Protein AF-A0A929M4R5-F1 (afdb_monomer_lite)

Structure (mmCIF, N/CA/C/O backbone):
data_AF-A0A929M4R5-F1
#
_entry.id   AF-A0A929M4R5-F1
#
loop_
_atom_site.group_PDB
_atom_site.id
_atom_site.type_symbol
_atom_site.label_atom_id
_atom_site.label_alt_id
_atom_site.label_comp_id
_atom_site.label_asym_id
_atom_site.label_entity_id
_atom_site.label_seq_id
_atom_site.pdbx_PDB_ins_code
_atom_site.Cartn_x
_atom_site.Cartn_y
_atom_site.Cartn_z
_atom_site.occupancy
_atom_site.B_iso_or_equiv
_atom_site.auth_seq_id
_atom_site.auth_comp_id
_atom_site.auth_asym_id
_atom_site.auth_atom_id
_atom_site.pdbx_PDB_model_num
ATOM 1 N N . ILE A 1 1 ? 4.638 -2.818 9.963 1.00 53.47 1 ILE A N 1
ATOM 2 C CA . ILE A 1 1 ? 5.049 -2.565 11.369 1.00 53.47 1 ILE A CA 1
ATOM 3 C C . ILE A 1 1 ? 6.351 -3.317 11.605 1.00 53.47 1 ILE A C 1
ATOM 5 O O . ILE A 1 1 ? 6.368 -4.512 11.357 1.00 53.47 1 ILE A O 1
ATOM 9 N N . ARG A 1 2 ? 7.436 -2.657 12.035 1.00 69.69 2 ARG A N 1
ATOM 10 C CA . ARG A 1 2 ? 8.756 -3.294 12.266 1.00 69.69 2 ARG A CA 1
ATOM 11 C C . ARG A 1 2 ? 8.808 -4.194 13.526 1.00 69.69 2 ARG A C 1
ATOM 13 O O . ARG A 1 2 ? 9.883 -4.473 14.030 1.00 69.69 2 ARG A O 1
ATOM 20 N N . GLY A 1 3 ? 7.656 -4.614 14.053 1.00 74.06 3 GLY A N 1
ATOM 21 C CA . GLY A 1 3 ? 7.525 -5.453 15.253 1.00 74.06 3 GLY A CA 1
ATOM 22 C C . GLY A 1 3 ? 7.584 -4.729 16.605 1.00 74.06 3 GLY A C 1
ATOM 23 O O . GLY A 1 3 ? 7.325 -5.362 17.623 1.00 74.06 3 GLY A O 1
ATOM 24 N N . ASP A 1 4 ? 7.872 -3.425 16.646 1.00 89.81 4 ASP A N 1
ATOM 25 C CA . ASP A 1 4 ? 7.894 -2.647 17.894 1.00 89.81 4 ASP A CA 1
ATOM 26 C C . ASP A 1 4 ? 6.474 -2.257 18.343 1.00 89.81 4 ASP A C 1
ATOM 28 O O . ASP A 1 4 ? 5.951 -1.192 18.005 1.00 89.81 4 ASP A O 1
ATOM 32 N N . PHE A 1 5 ? 5.816 -3.166 19.062 1.00 91.56 5 PHE A N 1
ATOM 33 C CA . PHE A 1 5 ? 4.438 -2.982 19.518 1.00 91.56 5 PHE A CA 1
ATOM 34 C C . PHE A 1 5 ? 4.291 -1.959 20.652 1.00 91.56 5 PHE A C 1
ATOM 36 O O . PHE A 1 5 ? 3.224 -1.362 20.781 1.00 91.56 5 PHE A O 1
ATOM 43 N N . GLU A 1 6 ? 5.338 -1.694 21.437 1.00 92.44 6 GLU A N 1
ATOM 44 C CA . GLU A 1 6 ? 5.285 -0.660 22.480 1.00 92.44 6 GLU A CA 1
ATOM 45 C C . GLU A 1 6 ? 5.201 0.738 21.866 1.00 92.44 6 GLU A C 1
ATOM 47 O O . GLU A 1 6 ? 4.337 1.541 22.235 1.00 92.44 6 GLU A O 1
ATOM 52 N N . GLU A 1 7 ? 6.024 1.009 20.851 1.00 92.94 7 GLU A N 1
ATOM 53 C CA . GLU A 1 7 ? 5.966 2.278 20.129 1.00 92.94 7 GLU A CA 1
ATOM 54 C C . GLU A 1 7 ? 4.649 2.431 19.344 1.00 92.94 7 GLU A C 1
ATOM 56 O O . GLU A 1 7 ? 4.084 3.528 19.287 1.00 92.94 7 GLU A O 1
ATOM 61 N N . VAL A 1 8 ? 4.100 1.338 18.792 1.00 91.12 8 VAL A N 1
ATOM 62 C CA . VAL A 1 8 ? 2.765 1.349 18.160 1.00 91.12 8 VAL A CA 1
ATOM 63 C C . VAL A 1 8 ? 1.691 1.759 19.168 1.00 91.12 8 VAL A C 1
ATOM 65 O O . VAL A 1 8 ? 0.933 2.691 18.888 1.00 91.12 8 VAL A O 1
ATOM 68 N N . LYS A 1 9 ? 1.649 1.138 20.355 1.00 93.25 9 LYS A N 1
ATOM 69 C CA . LYS A 1 9 ? 0.664 1.471 21.400 1.00 93.25 9 LYS A CA 1
ATOM 70 C C . LYS A 1 9 ? 0.766 2.923 21.833 1.00 93.25 9 LYS A C 1
ATOM 72 O O . LYS A 1 9 ? -0.245 3.620 21.897 1.00 93.25 9 LYS A O 1
ATOM 77 N N . LYS A 1 10 ? 1.985 3.409 22.077 1.00 95.06 10 LYS A N 1
ATOM 78 C CA . LYS A 1 10 ? 2.232 4.804 22.461 1.00 95.06 10 LYS A CA 1
ATOM 79 C C . LYS A 1 10 ? 1.640 5.785 21.446 1.00 95.06 10 LYS A C 1
ATOM 81 O O . LYS A 1 10 ? 0.958 6.730 21.841 1.00 95.06 10 LYS A O 1
ATOM 86 N N . ARG A 1 11 ? 1.860 5.553 20.147 1.00 93.94 11 ARG A N 1
ATOM 87 C CA . ARG A 1 11 ? 1.326 6.407 19.071 1.00 93.94 11 ARG A CA 1
ATOM 88 C C . ARG A 1 11 ? -0.190 6.312 18.952 1.00 93.94 11 ARG A C 1
ATOM 90 O O . ARG A 1 11 ? -0.838 7.348 18.818 1.00 93.94 11 ARG A O 1
ATOM 97 N N . CYS A 1 12 ? -0.749 5.104 19.039 1.00 95.06 12 CYS A N 1
ATOM 98 C CA . CYS A 1 12 ? -2.197 4.901 18.990 1.00 95.06 12 CYS A CA 1
ATOM 99 C C . CYS A 1 12 ? -2.894 5.627 20.142 1.00 95.06 12 CYS A C 1
ATOM 101 O O . CYS A 1 12 ? -3.802 6.417 19.903 1.00 95.06 12 CYS A O 1
ATOM 103 N N . ASN A 1 13 ? -2.400 5.467 21.370 1.00 96.00 13 ASN A N 1
ATOM 104 C CA . ASN A 1 13 ? -2.948 6.144 22.545 1.00 96.00 13 ASN A CA 1
ATOM 105 C C . ASN A 1 13 ? -2.840 7.672 22.444 1.00 96.00 13 ASN A C 1
ATOM 107 O O . ASN A 1 13 ? -3.774 8.384 22.812 1.00 96.00 13 ASN A O 1
ATOM 111 N N . ALA A 1 14 ? -1.718 8.190 21.932 1.00 96.56 14 ALA A N 1
ATOM 112 C CA . ALA A 1 14 ? -1.543 9.625 21.728 1.00 96.56 14 ALA A CA 1
ATOM 113 C C . ALA A 1 14 ? -2.557 10.193 20.721 1.00 96.56 14 ALA A C 1
ATOM 115 O O . ALA A 1 14 ? -3.150 11.237 20.991 1.00 96.56 14 ALA A O 1
ATOM 116 N N . TYR A 1 15 ? -2.786 9.495 19.603 1.00 95.62 15 TYR A N 1
ATOM 117 C CA . TYR A 1 15 ? -3.773 9.899 18.603 1.00 95.62 15 TYR A CA 1
ATOM 118 C C . TYR A 1 15 ? -5.203 9.818 19.150 1.00 95.62 15 TYR A C 1
ATOM 120 O O . TYR A 1 15 ? -5.937 10.798 19.086 1.00 95.62 15 TYR A O 1
ATOM 128 N N . LEU A 1 16 ? -5.589 8.685 19.747 1.00 95.44 16 LEU A N 1
ATOM 129 C CA . LEU A 1 16 ? -6.951 8.460 20.254 1.00 95.44 16 LEU A CA 1
ATOM 130 C C . LEU A 1 16 ? -7.337 9.430 21.384 1.00 95.44 16 LEU A C 1
ATOM 132 O O . LEU A 1 16 ? -8.515 9.719 21.575 1.00 95.44 16 LEU A O 1
ATOM 136 N N . LYS A 1 17 ? -6.362 9.990 22.113 1.00 96.44 17 LYS A N 1
ATOM 137 C CA . LYS A 1 17 ? -6.609 11.035 23.118 1.00 96.44 17 LYS A CA 1
ATOM 138 C C . LYS A 1 17 ? -7.027 12.375 22.499 1.00 96.44 17 LYS A C 1
ATOM 140 O O . LYS A 1 17 ? -7.755 13.134 23.137 1.00 96.44 17 LYS A O 1
ATOM 145 N N . ASN A 1 18 ? -6.531 12.700 21.308 1.00 94.38 18 ASN A N 1
ATOM 146 C CA . ASN A 1 18 ? -6.838 13.951 20.620 1.00 94.38 18 ASN A CA 1
ATOM 147 C C . ASN A 1 18 ? -6.845 13.737 19.096 1.00 94.38 18 ASN A C 1
ATOM 149 O O . ASN A 1 18 ? -5.889 14.129 18.418 1.00 94.38 18 ASN A O 1
ATOM 153 N N . PRO A 1 19 ? -7.894 13.088 18.563 1.00 92.69 19 PRO A N 1
ATOM 154 C CA . PRO A 1 19 ? -7.961 12.750 17.152 1.00 92.69 19 PRO A CA 1
ATOM 155 C C . PRO A 1 19 ? -8.093 14.004 16.286 1.00 92.69 19 PRO A C 1
ATOM 157 O O . PRO A 1 19 ? -8.631 15.038 16.702 1.00 92.69 19 PRO A O 1
ATOM 160 N N . LEU A 1 20 ? -7.614 13.904 15.046 1.00 92.00 20 LEU A N 1
ATOM 161 C CA . LEU A 1 20 ? -7.802 14.956 14.055 1.00 92.00 20 LEU A CA 1
ATOM 162 C C . LEU A 1 20 ? -9.292 15.081 13.725 1.00 92.00 20 LEU A C 1
ATOM 164 O O . LEU A 1 20 ? -9.962 14.096 13.436 1.00 92.00 20 LEU A O 1
ATOM 168 N N . LYS A 1 21 ? -9.804 16.314 13.755 1.00 88.19 21 LYS A N 1
ATOM 169 C CA . LYS A 1 21 ? -11.239 16.595 13.585 1.00 88.19 21 LYS A CA 1
ATOM 170 C C . LYS A 1 21 ? -11.638 16.969 12.161 1.00 88.19 21 LYS A C 1
ATOM 172 O O . LYS A 1 21 ? -12.825 17.141 11.892 1.00 88.19 21 LYS A O 1
ATOM 177 N N . ASP A 1 22 ? -10.664 17.140 11.271 1.00 91.31 22 ASP A N 1
ATOM 178 C CA . ASP A 1 22 ? -10.948 17.477 9.880 1.00 91.31 22 ASP A CA 1
ATOM 179 C C . ASP A 1 22 ? -11.713 16.337 9.190 1.00 91.31 22 ASP A C 1
ATOM 181 O O . ASP A 1 22 ? -11.464 15.154 9.435 1.00 91.31 22 ASP A O 1
ATOM 185 N N . SER A 1 23 ? -12.644 16.703 8.308 1.00 84.31 23 SER A N 1
ATOM 186 C CA . SER A 1 23 ? -13.475 15.758 7.556 1.00 84.31 23 SER A CA 1
ATOM 187 C C . SER A 1 23 ? -12.669 14.746 6.733 1.00 84.31 23 SER A C 1
ATOM 189 O O . SER A 1 23 ? -13.130 13.621 6.520 1.00 84.31 23 SER A O 1
ATOM 191 N N . TYR A 1 24 ? -11.454 15.111 6.324 1.00 83.12 24 TYR A N 1
ATOM 192 C CA . TYR A 1 24 ? -10.517 14.227 5.651 1.00 83.12 24 TYR A CA 1
ATOM 193 C C . TYR A 1 24 ? -10.133 13.028 6.534 1.00 83.12 24 TYR A C 1
ATOM 195 O O . TYR A 1 24 ? -10.141 11.898 6.048 1.00 83.12 24 TYR A O 1
ATOM 203 N N . TYR A 1 25 ? -9.922 13.248 7.839 1.00 86.94 25 TYR A N 1
ATOM 204 C CA . TYR A 1 25 ? -9.513 12.238 8.830 1.00 86.94 25 TYR A CA 1
ATOM 205 C C . TYR A 1 25 ? -10.680 11.624 9.616 1.00 86.94 25 TYR A C 1
ATOM 207 O O . TYR A 1 25 ? -10.459 10.940 10.613 1.00 86.94 25 TYR A O 1
ATOM 215 N N . LYS A 1 26 ? -11.925 11.837 9.172 1.00 83.94 26 LYS A N 1
ATOM 216 C CA . LYS A 1 26 ? -13.172 11.500 9.887 1.00 83.94 26 LYS A CA 1
ATOM 217 C C . LYS A 1 26 ? -13.272 10.064 10.426 1.00 83.94 26 LYS A C 1
ATOM 219 O O . LYS A 1 26 ? -14.039 9.822 11.350 1.00 83.94 26 LYS A O 1
ATOM 224 N N . TYR A 1 27 ? -12.528 9.121 9.852 1.00 91.75 27 TYR A N 1
ATOM 225 C CA . TYR A 1 27 ? -12.513 7.711 10.256 1.00 91.75 27 TYR A CA 1
ATOM 226 C C . TYR A 1 27 ? -11.117 7.212 10.657 1.00 91.75 27 TYR A C 1
ATOM 228 O O . TYR A 1 27 ? -10.907 6.010 10.801 1.00 91.75 27 TYR A O 1
ATOM 236 N N . GLY A 1 28 ? -10.170 8.133 10.866 1.00 89.44 28 GLY A N 1
ATOM 237 C CA . GLY A 1 28 ? -8.791 7.827 11.239 1.00 89.44 28 GLY A CA 1
ATOM 238 C C . GLY A 1 28 ? -8.689 7.017 12.530 1.00 89.44 28 GLY A C 1
ATOM 239 O O . GLY A 1 28 ? -7.856 6.121 12.624 1.00 89.44 28 GLY A O 1
ATOM 240 N N . GLU A 1 29 ? -9.580 7.274 13.492 1.00 95.06 29 GLU A N 1
ATOM 241 C CA . GLU A 1 29 ? -9.644 6.562 14.776 1.00 95.06 29 GLU A CA 1
ATOM 242 C C . GLU A 1 29 ? -9.745 5.043 14.603 1.00 95.06 29 GLU A C 1
ATOM 244 O O . GLU A 1 29 ? -9.019 4.326 15.281 1.00 95.06 29 GLU A O 1
ATOM 249 N N . LEU A 1 30 ? -10.516 4.547 13.627 1.00 95.44 30 LEU A N 1
ATOM 250 C CA . LEU A 1 30 ? -10.665 3.106 13.382 1.00 95.44 30 LEU A CA 1
ATOM 251 C C . LEU A 1 30 ? -9.325 2.432 13.051 1.00 95.44 30 LEU A C 1
ATOM 253 O O . LEU A 1 30 ? -9.084 1.298 13.466 1.00 95.44 30 LEU A O 1
ATOM 257 N N . HIS A 1 31 ? -8.428 3.120 12.332 1.00 93.38 31 HIS A N 1
ATOM 258 C CA . HIS A 1 31 ? -7.089 2.593 12.056 1.00 93.38 31 HIS A CA 1
ATOM 259 C C . HIS A 1 31 ? -6.270 2.465 13.343 1.00 93.38 31 HIS A C 1
ATOM 261 O O . HIS A 1 31 ? -5.634 1.438 13.563 1.00 93.38 31 HIS A O 1
ATOM 267 N N . TYR A 1 32 ? -6.301 3.480 14.208 1.00 95.31 32 TYR A N 1
ATOM 268 C CA . TYR A 1 32 ? -5.547 3.470 15.463 1.00 95.31 32 TYR A CA 1
ATOM 269 C C . TYR A 1 32 ? -6.151 2.528 16.513 1.00 95.31 32 TYR A C 1
ATOM 271 O O . TYR A 1 32 ? -5.397 1.909 17.259 1.00 95.31 32 TYR A O 1
ATOM 279 N N . GLU A 1 33 ? -7.473 2.350 16.537 1.00 96.44 33 GLU A N 1
ATOM 280 C CA . GLU A 1 33 ? -8.147 1.326 17.343 1.00 96.44 33 GLU A CA 1
ATOM 281 C C . GLU A 1 33 ? -7.713 -0.082 16.919 1.00 96.44 33 GLU A C 1
ATOM 283 O O . GLU A 1 33 ? -7.325 -0.887 17.765 1.00 96.44 33 GLU A O 1
ATOM 288 N N . PHE A 1 34 ? -7.703 -0.368 15.611 1.00 96.31 34 PHE A N 1
ATOM 289 C CA . PHE A 1 34 ? -7.236 -1.656 15.098 1.00 96.31 34 PHE A CA 1
ATOM 290 C C . PHE A 1 34 ? -5.758 -1.901 15.425 1.00 96.31 34 PHE A C 1
ATOM 292 O O . PHE A 1 34 ? -5.406 -2.977 15.897 1.00 96.31 34 PHE A O 1
ATOM 299 N N . LEU A 1 35 ? -4.884 -0.915 15.188 1.00 94.31 35 LEU A N 1
ATOM 300 C CA . LEU A 1 35 ? -3.444 -1.046 15.437 1.00 94.31 35 LEU A CA 1
ATOM 301 C C . LEU A 1 35 ? -3.115 -1.190 16.930 1.00 94.31 35 LEU A C 1
ATOM 303 O O . LEU A 1 35 ? -2.215 -1.956 17.273 1.00 94.31 35 LEU A O 1
ATOM 307 N N . GLY A 1 36 ? -3.845 -0.491 17.805 1.00 95.00 36 GLY A N 1
ATOM 308 C CA . GLY A 1 36 ? -3.745 -0.658 19.254 1.00 95.00 36 GLY A CA 1
ATOM 309 C C . GLY A 1 36 ? -4.158 -2.065 19.683 1.00 95.00 36 GLY A C 1
ATOM 310 O O . GLY A 1 36 ? -3.366 -2.770 20.304 1.00 95.00 36 GLY A O 1
ATOM 311 N N . ALA A 1 37 ? -5.337 -2.520 19.247 1.00 95.19 37 ALA A N 1
ATOM 312 C CA . ALA A 1 37 ? -5.820 -3.871 19.531 1.00 95.19 37 ALA A CA 1
ATOM 313 C C . ALA A 1 37 ? -4.878 -4.957 18.981 1.00 95.19 37 ALA A C 1
ATOM 315 O O . ALA A 1 37 ? -4.591 -5.941 19.658 1.00 95.19 37 ALA A O 1
ATOM 316 N N . LEU A 1 38 ? -4.320 -4.759 17.783 1.00 93.06 38 LEU A N 1
ATOM 317 C CA . LEU A 1 38 ? -3.313 -5.647 17.204 1.00 93.06 38 LEU A CA 1
ATOM 318 C C . LEU A 1 38 ? -2.061 -5.734 18.085 1.00 93.06 38 LEU A C 1
ATOM 320 O O . LEU A 1 38 ? -1.534 -6.828 18.291 1.00 93.06 38 LEU A O 1
ATOM 324 N N . ALA A 1 39 ? -1.589 -4.601 18.608 1.00 93.50 39 ALA A N 1
ATOM 325 C CA . ALA A 1 39 ? -0.422 -4.560 19.480 1.00 93.50 39 ALA A CA 1
ATOM 326 C C . ALA A 1 39 ? -0.657 -5.267 20.823 1.00 93.50 39 ALA A C 1
ATOM 328 O O . ALA A 1 39 ? 0.256 -5.911 21.342 1.00 93.50 39 ALA A O 1
ATOM 329 N N . ASP A 1 40 ? -1.888 -5.215 21.333 1.00 93.12 40 ASP A N 1
ATOM 330 C CA . ASP A 1 40 ? -2.314 -5.928 22.540 1.00 93.12 40 ASP A CA 1
ATOM 331 C C . ASP A 1 40 ? -2.737 -7.385 22.276 1.00 93.12 40 ASP A C 1
ATOM 333 O O . ASP A 1 40 ? -3.045 -8.124 23.211 1.00 93.12 40 ASP A O 1
ATOM 337 N N . LYS A 1 41 ? -2.722 -7.830 21.010 1.00 92.06 41 LYS A N 1
ATOM 338 C CA . LYS A 1 41 ? -3.283 -9.119 20.561 1.00 92.06 41 LYS A CA 1
ATOM 339 C C . LYS A 1 41 ? -4.760 -9.296 20.957 1.00 92.06 41 LYS A C 1
ATOM 341 O O . LYS A 1 41 ? -5.233 -10.421 21.122 1.00 92.06 41 LYS A O 1
ATOM 346 N N . ASP A 1 42 ? -5.489 -8.190 21.073 1.00 94.25 42 ASP A N 1
ATOM 347 C CA . ASP A 1 42 ? -6.914 -8.139 21.380 1.00 94.25 42 ASP A CA 1
ATOM 348 C C . ASP A 1 42 ? -7.744 -8.435 20.123 1.00 94.25 42 ASP A C 1
ATOM 350 O O . ASP A 1 42 ? -7.959 -7.591 19.247 1.00 94.25 42 ASP A O 1
ATOM 354 N N . ILE A 1 43 ? -8.211 -9.679 20.031 1.00 91.94 43 ILE A N 1
ATOM 355 C CA . ILE A 1 43 ? -9.008 -10.166 18.904 1.00 91.94 43 ILE A CA 1
ATOM 356 C C . ILE A 1 43 ? -10.352 -9.440 18.810 1.00 91.94 43 ILE A C 1
ATOM 358 O O . ILE A 1 43 ? -10.807 -9.141 17.703 1.00 91.94 43 ILE A O 1
ATOM 362 N N . ASP A 1 44 ? -10.992 -9.157 19.940 1.00 96.00 44 ASP A N 1
ATOM 363 C CA . ASP A 1 44 ? -12.321 -8.551 19.946 1.00 96.00 44 ASP A CA 1
ATOM 364 C C . ASP A 1 44 ? -12.237 -7.063 19.602 1.00 96.00 44 ASP A C 1
ATOM 366 O O . ASP A 1 44 ? -13.041 -6.574 18.802 1.00 96.00 44 ASP A O 1
ATOM 370 N N . GLY A 1 45 ? -11.204 -6.369 20.089 1.00 91.50 45 GLY A N 1
ATOM 371 C CA . GLY A 1 45 ? -10.867 -5.009 19.671 1.00 91.50 45 GLY A CA 1
ATOM 372 C C . GLY A 1 45 ? -10.598 -4.907 18.168 1.00 91.50 45 GLY A C 1
ATOM 373 O O . GLY A 1 45 ? -11.177 -4.051 17.493 1.00 91.50 45 GLY A O 1
ATOM 374 N N . MET A 1 46 ? -9.811 -5.834 17.607 1.00 94.50 46 MET A N 1
ATOM 375 C CA . MET A 1 46 ? -9.559 -5.886 16.161 1.00 94.50 46 MET A CA 1
ATOM 376 C C . MET A 1 46 ? -10.849 -6.106 15.358 1.00 94.50 46 MET A C 1
ATOM 378 O O . MET A 1 46 ? -11.097 -5.394 14.383 1.00 94.50 46 MET A O 1
ATOM 382 N N . LYS A 1 47 ? -11.703 -7.054 15.773 1.00 89.56 47 LYS A N 1
ATOM 383 C CA . LYS A 1 47 ? -12.997 -7.317 15.115 1.00 89.56 47 LYS A CA 1
ATOM 384 C C . LYS A 1 47 ? -13.931 -6.116 15.188 1.00 89.56 47 LYS A C 1
ATOM 386 O O . LYS A 1 47 ? -14.584 -5.795 14.197 1.00 89.56 47 LYS A O 1
ATOM 391 N N . LYS A 1 48 ? -14.000 -5.447 16.341 1.00 95.19 48 LYS A N 1
ATOM 392 C CA . LYS A 1 48 ? -14.817 -4.244 16.529 1.00 95.19 48 LYS A CA 1
ATOM 393 C C . LYS A 1 48 ? -14.386 -3.138 15.567 1.00 95.19 48 LYS A C 1
ATOM 395 O O . LYS A 1 48 ? -15.243 -2.588 14.876 1.00 95.19 48 LYS A O 1
ATOM 400 N N . ALA A 1 49 ? -13.085 -2.861 15.486 1.00 92.75 49 ALA A N 1
ATOM 401 C CA . ALA A 1 49 ? -12.550 -1.857 14.572 1.00 92.75 49 ALA A CA 1
ATOM 402 C C . ALA A 1 49 ? -12.870 -2.214 13.110 1.00 92.75 49 ALA A C 1
ATOM 404 O O . ALA A 1 49 ? -13.437 -1.390 12.397 1.00 92.75 49 ALA A O 1
ATOM 405 N N . ILE A 1 50 ? -12.622 -3.463 12.689 1.00 90.56 50 ILE A N 1
ATOM 406 C CA . ILE A 1 50 ? -12.952 -3.946 11.335 1.00 90.56 50 ILE A CA 1
ATOM 407 C C . ILE A 1 50 ? -14.443 -3.781 11.025 1.00 90.56 50 ILE A C 1
ATOM 409 O O . ILE A 1 50 ? -14.788 -3.254 9.971 1.00 90.56 50 ILE A O 1
ATOM 413 N N . ASN A 1 51 ? -15.339 -4.177 11.931 1.00 91.94 51 ASN A N 1
ATOM 414 C CA . ASN A 1 51 ? -16.780 -4.018 11.719 1.00 91.94 51 ASN A CA 1
ATOM 415 C C . ASN A 1 51 ? -17.167 -2.544 11.525 1.00 91.94 51 ASN A C 1
ATOM 417 O O . ASN A 1 51 ? -17.986 -2.238 10.661 1.00 91.94 51 ASN A O 1
ATOM 421 N N . GLY A 1 52 ? -16.535 -1.627 12.266 1.00 91.19 52 GLY A N 1
ATOM 422 C CA . GLY A 1 52 ? -16.695 -0.187 12.059 1.00 91.19 52 GLY A CA 1
ATOM 423 C C . GLY A 1 52 ? -16.205 0.284 10.685 1.00 91.19 52 GLY A C 1
ATOM 424 O O . GLY A 1 52 ? -16.857 1.115 10.056 1.00 91.19 52 GLY A O 1
ATOM 425 N N . MET A 1 53 ? -15.100 -0.275 10.179 1.00 91.06 53 MET A N 1
ATOM 426 C CA . MET A 1 53 ? -14.587 0.026 8.832 1.00 91.06 53 MET A CA 1
ATOM 427 C C . MET A 1 53 ? -15.509 -0.489 7.718 1.00 91.06 53 MET A C 1
ATOM 429 O O . MET A 1 53 ? -15.597 0.127 6.657 1.00 91.06 53 MET A O 1
ATOM 433 N N . MET A 1 54 ? -16.209 -1.601 7.962 1.00 89.00 54 MET A N 1
ATOM 434 C CA . MET A 1 54 ? -17.120 -2.240 7.006 1.00 89.00 54 MET A CA 1
ATOM 435 C C . MET A 1 54 ? -18.490 -1.555 6.903 1.00 89.00 54 MET A C 1
ATOM 437 O O . MET A 1 54 ? -19.262 -1.866 5.994 1.00 89.00 54 MET A O 1
ATOM 441 N N . GLU A 1 55 ? -18.806 -0.601 7.784 1.00 94.00 55 GLU A N 1
ATOM 442 C CA . GLU A 1 55 ? -19.977 0.259 7.615 1.00 94.00 55 GLU A CA 1
ATOM 443 C C . GLU A 1 55 ? -19.934 0.937 6.237 1.00 94.00 55 GLU A C 1
ATOM 445 O O . GLU A 1 55 ? -18.961 1.604 5.888 1.00 94.00 55 GLU A O 1
ATOM 450 N N . GLN A 1 56 ? -21.014 0.825 5.460 1.00 86.94 56 GLN A N 1
ATOM 451 C CA . GLN A 1 56 ? -21.053 1.220 4.043 1.00 86.94 56 GLN A CA 1
ATOM 452 C C . GLN A 1 56 ? -20.491 2.628 3.762 1.00 86.94 56 GLN A C 1
ATOM 454 O O . GLN A 1 56 ? -19.789 2.843 2.775 1.00 86.94 56 GLN A O 1
ATOM 459 N N . LYS A 1 57 ? -20.794 3.602 4.629 1.00 91.06 57 LYS A N 1
ATOM 460 C CA . LYS A 1 57 ? -20.306 4.989 4.524 1.00 91.06 57 LYS A CA 1
ATOM 461 C C . LYS A 1 57 ? -18.791 5.114 4.750 1.00 91.06 57 LYS A C 1
ATOM 463 O O . LYS A 1 57 ? -18.154 5.940 4.104 1.00 91.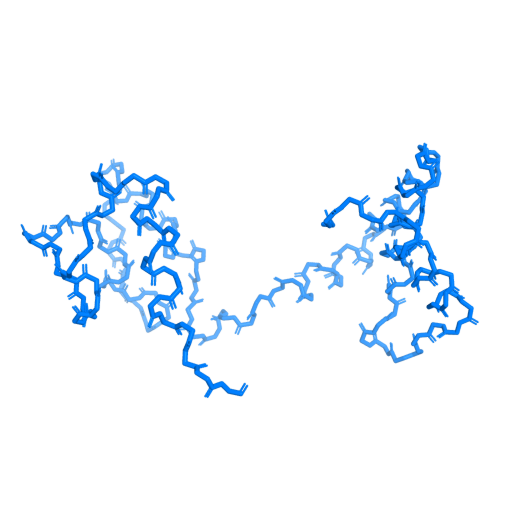06 57 LYS A O 1
ATOM 468 N N . VAL A 1 58 ? -18.235 4.304 5.650 1.00 90.00 58 VAL A N 1
ATOM 469 C CA . VAL A 1 58 ? -16.809 4.283 6.001 1.00 90.00 58 VAL A CA 1
ATOM 470 C C . VAL A 1 58 ? -16.033 3.565 4.907 1.00 90.00 58 VAL A C 1
ATOM 472 O O . VAL A 1 58 ? -15.094 4.134 4.357 1.00 90.00 58 VAL A O 1
ATOM 475 N N . ALA A 1 59 ? -16.507 2.384 4.502 1.00 84.81 59 ALA A N 1
ATOM 476 C CA . ALA A 1 59 ? -15.918 1.596 3.425 1.00 84.81 59 ALA A CA 1
ATOM 477 C C . ALA A 1 59 ? -15.804 2.398 2.115 1.00 84.81 59 ALA A C 1
ATOM 479 O O . ALA A 1 59 ? -14.759 2.387 1.470 1.00 84.81 59 ALA A O 1
ATOM 480 N N . ARG A 1 60 ? -16.841 3.170 1.748 1.00 84.81 60 ARG A N 1
ATOM 481 C CA . ARG A 1 60 ? -16.797 4.075 0.582 1.00 84.81 60 ARG A CA 1
ATOM 482 C C . ARG A 1 60 ? -15.724 5.159 0.710 1.00 84.81 60 ARG A C 1
ATOM 484 O O . ARG A 1 60 ? -14.999 5.398 -0.248 1.00 84.81 60 ARG A O 1
ATOM 491 N N . LYS A 1 61 ? -15.604 5.806 1.877 1.00 86.62 61 LYS A N 1
ATOM 492 C CA . LYS A 1 61 ? -14.564 6.822 2.120 1.00 86.62 61 LYS A CA 1
ATOM 493 C C . LYS A 1 61 ? -13.170 6.209 2.010 1.00 86.62 61 LYS A C 1
ATOM 495 O O . LYS A 1 61 ? -12.347 6.757 1.296 1.00 86.62 61 LYS A O 1
ATOM 500 N N . PHE A 1 62 ? -12.935 5.053 2.627 1.00 84.56 62 PHE A N 1
ATOM 501 C CA . PHE A 1 62 ? -11.650 4.352 2.543 1.00 84.56 62 PHE A CA 1
ATOM 502 C C . PHE A 1 62 ? -11.306 3.895 1.129 1.00 84.56 62 PHE A C 1
ATOM 504 O O . PHE A 1 62 ? -10.146 3.971 0.738 1.00 84.56 62 PHE A O 1
ATOM 511 N N . SER A 1 63 ? -12.290 3.449 0.347 1.00 79.25 63 SER A N 1
ATOM 512 C CA . SER A 1 63 ? -12.078 3.127 -1.066 1.00 79.25 63 SER A CA 1
ATOM 513 C C . SER A 1 63 ? -11.655 4.360 -1.866 1.00 79.25 63 SER A C 1
ATOM 515 O O . SER A 1 63 ? -10.761 4.259 -2.697 1.00 79.25 63 SER A O 1
ATOM 517 N N . ASN A 1 64 ? -12.269 5.516 -1.602 1.00 79.19 64 ASN A N 1
ATOM 518 C CA . ASN A 1 64 ? -11.928 6.769 -2.274 1.00 79.19 64 ASN A CA 1
ATOM 519 C C . ASN A 1 64 ? -10.583 7.342 -1.800 1.00 79.19 64 ASN A C 1
ATOM 521 O O . ASN A 1 64 ? -9.848 7.887 -2.608 1.00 79.19 64 ASN A O 1
ATOM 525 N N . ASP A 1 65 ? -10.235 7.204 -0.519 1.00 75.44 65 ASP A N 1
ATOM 526 C CA . ASP A 1 65 ? -8.940 7.654 0.017 1.00 75.44 65 ASP A CA 1
ATOM 527 C C . ASP A 1 65 ? -7.774 6.792 -0.477 1.00 75.44 65 ASP A C 1
ATOM 529 O O . ASP A 1 65 ? -6.655 7.277 -0.613 1.00 75.44 65 ASP A O 1
ATOM 533 N N . ASN A 1 66 ? -8.041 5.511 -0.749 1.00 67.50 66 ASN A N 1
ATOM 534 C CA . ASN A 1 66 ? -7.093 4.603 -1.389 1.00 67.50 66 ASN A CA 1
ATOM 535 C C . ASN A 1 66 ? -7.149 4.673 -2.920 1.00 67.50 66 ASN A C 1
ATOM 537 O O . ASN A 1 66 ? -6.396 3.951 -3.572 1.00 67.50 66 ASN A O 1
ATOM 541 N N . ASN A 1 67 ? -8.018 5.510 -3.502 1.00 66.12 67 ASN A N 1
ATOM 542 C CA . ASN A 1 67 ? -7.954 5.801 -4.925 1.00 66.12 67 ASN A CA 1
ATOM 543 C C . ASN A 1 67 ? -6.680 6.620 -5.141 1.00 66.12 67 ASN A C 1
ATOM 545 O O . ASN A 1 67 ? -6.588 7.744 -4.641 1.00 66.12 67 ASN A O 1
ATOM 549 N N . PRO A 1 68 ? -5.679 6.097 -5.862 1.00 61.66 68 PRO A N 1
ATOM 550 C CA . PRO A 1 68 ? -4.396 6.767 -5.965 1.00 61.66 68 PRO A CA 1
ATOM 551 C C . PRO A 1 68 ? -4.458 8.031 -6.844 1.00 61.66 68 PRO A C 1
ATOM 553 O O . PRO A 1 68 ? -3.420 8.606 -7.152 1.00 61.66 68 PRO A O 1
ATOM 556 N N . ASN A 1 69 ? -5.662 8.472 -7.246 1.00 61.59 69 ASN A N 1
ATOM 557 C CA . ASN A 1 69 ? -5.916 9.632 -8.093 1.00 61.59 69 ASN A CA 1
ATOM 558 C C . ASN A 1 69 ? -5.063 9.597 -9.369 1.00 61.59 69 ASN A C 1
ATOM 560 O O . ASN A 1 69 ? -4.678 10.632 -9.888 1.00 61.59 69 ASN A O 1
ATOM 564 N N . TYR A 1 70 ? -4.744 8.410 -9.888 1.00 63.12 70 TYR A N 1
ATOM 565 C CA . TYR A 1 70 ? -4.109 8.287 -11.200 1.00 63.12 70 TYR A CA 1
ATOM 566 C C . TYR A 1 70 ? -5.140 8.155 -12.311 1.00 63.12 70 TYR A C 1
ATOM 568 O O . TYR A 1 70 ? -4.767 8.276 -13.463 1.00 63.12 70 TYR A O 1
ATOM 576 N N . GLU A 1 71 ? -6.425 7.976 -11.995 1.00 59.47 71 GLU A N 1
ATOM 577 C CA . GLU A 1 71 ? -7.483 7.668 -12.968 1.00 59.47 71 GLU A CA 1
ATOM 578 C C . GLU A 1 71 ? -7.638 8.720 -14.078 1.00 59.47 71 GLU A C 1
ATOM 580 O O . GLU A 1 71 ? -8.094 8.392 -15.169 1.00 59.47 71 GLU A O 1
ATOM 585 N N . PHE A 1 72 ? -7.221 9.965 -13.825 1.00 65.00 72 PHE A N 1
ATOM 586 C CA . PHE A 1 72 ? -7.239 11.045 -14.813 1.00 65.00 72 PHE A CA 1
ATOM 587 C C . PHE A 1 72 ? -5.982 11.119 -15.698 1.00 65.00 72 PHE A C 1
ATOM 589 O O . PHE A 1 72 ? -6.018 11.782 -16.728 1.00 65.00 72 PHE A O 1
ATOM 596 N N . TYR A 1 73 ? -4.892 10.445 -15.317 1.00 73.75 73 TYR A N 1
ATOM 597 C CA . TYR A 1 73 ? -3.671 10.309 -16.124 1.00 73.75 73 TYR A CA 1
ATOM 598 C C . TYR A 1 73 ? -3.569 8.927 -16.779 1.00 73.75 73 TYR A C 1
ATOM 600 O O . TYR A 1 73 ? -3.129 8.798 -17.915 1.00 73.75 73 TYR A O 1
ATOM 608 N N . LEU A 1 74 ? -3.952 7.887 -16.041 1.00 79.75 74 LEU A N 1
ATOM 609 C CA . LEU A 1 74 ? -3.855 6.482 -16.397 1.00 79.75 74 LEU A CA 1
ATOM 610 C C . LEU A 1 74 ? -5.041 5.721 -15.810 1.00 79.75 74 LEU A C 1
ATOM 612 O O . LEU A 1 74 ? -5.188 5.570 -14.594 1.00 79.75 74 LEU A O 1
ATOM 616 N N . HIS A 1 75 ? -5.854 5.141 -16.681 1.00 83.31 75 HIS A N 1
ATOM 617 C CA . HIS A 1 75 ? -6.926 4.244 -16.292 1.00 83.31 75 HIS A CA 1
ATOM 618 C C . HIS A 1 75 ? -6.361 2.837 -16.047 1.00 83.31 75 HIS A C 1
ATOM 620 O O . HIS A 1 75 ? -6.594 1.901 -16.813 1.00 83.31 75 HIS A O 1
ATOM 626 N N . VAL A 1 76 ? -5.622 2.680 -14.945 1.00 83.06 76 VAL A N 1
ATOM 627 C CA . VAL A 1 76 ? -4.839 1.474 -14.603 1.00 83.06 76 VAL A CA 1
ATOM 628 C C . VAL A 1 76 ? -5.642 0.173 -14.743 1.00 83.06 76 VAL A C 1
ATOM 630 O O . VAL A 1 76 ? -5.121 -0.813 -15.255 1.00 83.06 76 VAL A O 1
ATOM 633 N N . TYR A 1 77 ? -6.929 0.165 -14.380 1.00 83.56 77 TYR A N 1
ATOM 634 C CA . TYR A 1 77 ? -7.786 -1.016 -14.549 1.00 83.56 77 TYR A CA 1
ATOM 635 C C . TYR A 1 77 ? -8.009 -1.426 -16.013 1.00 83.56 77 TYR A C 1
ATOM 637 O O . TYR A 1 77 ? -7.987 -2.617 -16.310 1.00 83.56 77 TYR A O 1
ATOM 645 N N . VAL A 1 78 ? -8.188 -0.468 -16.931 1.00 87.06 78 VAL A N 1
ATOM 646 C CA . VAL A 1 78 ? -8.339 -0.756 -18.369 1.00 87.06 78 VAL A CA 1
ATOM 647 C C . VAL A 1 78 ? -7.042 -1.349 -18.903 1.00 87.06 78 VAL A C 1
ATOM 649 O O . VAL A 1 78 ? -7.081 -2.368 -19.584 1.00 87.06 78 VAL A O 1
ATOM 652 N N . ILE A 1 79 ? -5.897 -0.777 -18.516 1.00 90.12 79 ILE A N 1
ATOM 653 C CA . ILE A 1 79 ? -4.573 -1.278 -18.905 1.00 90.12 79 ILE A CA 1
ATOM 654 C C . ILE A 1 79 ? -4.367 -2.717 -18.404 1.00 90.12 79 ILE A C 1
ATOM 656 O O . ILE A 1 79 ? -3.964 -3.582 -19.177 1.00 90.12 79 ILE A O 1
ATOM 660 N N . ILE A 1 80 ? -4.689 -3.007 -17.136 1.00 91.19 80 ILE A N 1
ATOM 661 C CA . ILE A 1 80 ? -4.565 -4.356 -16.557 1.00 91.19 80 ILE A CA 1
ATOM 662 C C . ILE A 1 80 ? -5.457 -5.361 -17.293 1.00 91.19 80 ILE A C 1
ATOM 664 O O . ILE A 1 80 ? -4.988 -6.436 -17.663 1.00 91.19 80 ILE A O 1
ATOM 668 N N . TYR A 1 81 ? -6.733 -5.041 -17.521 1.00 92.12 81 TYR A N 1
ATOM 669 C CA . TYR A 1 81 ? -7.640 -5.977 -18.186 1.00 92.12 81 TYR A CA 1
ATOM 670 C C . TYR A 1 81 ? -7.293 -6.187 -19.658 1.00 92.12 81 TYR A C 1
ATOM 672 O O . TYR A 1 81 ? -7.333 -7.327 -20.122 1.00 92.12 81 TYR A O 1
ATOM 680 N N . ALA A 1 82 ? -6.886 -5.133 -20.367 1.00 93.12 82 ALA A N 1
ATOM 681 C CA . ALA A 1 82 ? -6.398 -5.251 -21.734 1.00 93.12 82 ALA A CA 1
ATOM 682 C C . ALA A 1 82 ? -5.136 -6.126 -21.802 1.00 93.12 82 ALA A C 1
ATOM 684 O O . ALA A 1 82 ? -5.059 -7.006 -22.653 1.00 93.12 82 ALA A O 1
ATOM 685 N N . LYS A 1 83 ? -4.203 -5.987 -20.846 1.00 95.50 83 LYS A N 1
ATOM 686 C CA . LYS A 1 83 ? -3.038 -6.880 -20.721 1.00 95.50 83 LYS A CA 1
ATOM 687 C C . LYS A 1 83 ? -3.419 -8.336 -20.483 1.00 95.50 83 LYS A C 1
ATOM 689 O O . LYS A 1 83 ? -2.832 -9.217 -21.100 1.00 95.50 83 LYS A O 1
ATOM 694 N N . ILE A 1 84 ? -4.380 -8.603 -19.597 1.00 91.88 84 ILE A N 1
ATOM 695 C CA . ILE A 1 84 ? -4.850 -9.970 -19.325 1.00 91.88 84 ILE A CA 1
ATOM 696 C C . ILE A 1 84 ? -5.482 -10.572 -20.586 1.00 91.88 84 ILE A C 1
ATOM 698 O O . ILE A 1 84 ? -5.163 -11.703 -20.944 1.00 91.88 84 ILE A O 1
ATOM 702 N N . ALA A 1 85 ? -6.341 -9.824 -21.285 1.00 87.88 85 ALA A N 1
ATOM 703 C CA . ALA A 1 85 ? -6.938 -10.274 -22.542 1.00 87.88 85 ALA A CA 1
ATOM 704 C C . ALA A 1 85 ? -5.863 -10.578 -23.598 1.00 87.88 85 ALA A C 1
ATOM 706 O O . A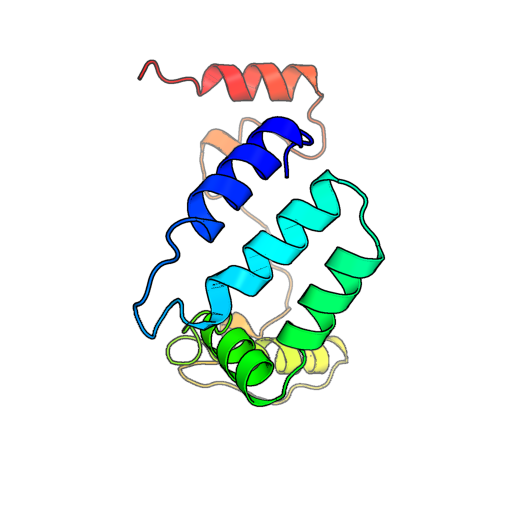LA A 1 85 ? -5.859 -11.670 -24.172 1.00 87.88 85 ALA A O 1
ATOM 707 N N . LEU A 1 86 ? -4.896 -9.670 -23.766 1.00 92.31 86 LEU A N 1
ATOM 708 C CA . LEU A 1 86 ? -3.794 -9.818 -24.714 1.00 92.31 86 LEU A CA 1
ATOM 709 C C . LEU A 1 86 ? -2.894 -11.014 -24.367 1.00 92.31 86 LEU A C 1
ATOM 711 O O . LEU A 1 86 ? -2.515 -11.778 -25.251 1.00 92.31 86 LEU A O 1
ATOM 715 N N . TYR A 1 87 ? -2.632 -11.252 -23.078 1.00 94.38 87 TYR A N 1
ATOM 716 C CA . TYR A 1 87 ? -1.913 -12.435 -22.588 1.00 94.38 87 TYR A CA 1
ATOM 717 C C . TYR A 1 87 ? -2.626 -13.747 -22.946 1.00 94.38 87 TYR A C 1
ATOM 719 O O . TYR A 1 87 ? -1.982 -14.764 -23.195 1.00 94.38 87 TYR A O 1
ATOM 727 N N . HIS A 1 88 ? -3.957 -13.721 -23.032 1.00 95.38 88 HIS A N 1
ATOM 728 C CA . HIS A 1 88 ? -4.779 -14.840 -23.491 1.00 95.38 88 HIS A CA 1
ATOM 729 C C . HIS A 1 88 ? -5.019 -14.856 -25.015 1.00 95.38 88 HIS A C 1
ATOM 731 O O . HIS A 1 88 ? -5.859 -15.620 -25.490 1.00 95.38 88 HIS A O 1
ATOM 737 N N . GLY A 1 89 ? -4.276 -14.059 -25.790 1.00 92.31 89 GLY A N 1
ATOM 738 C CA . GLY A 1 89 ? -4.348 -14.028 -27.254 1.00 92.31 89 GLY A CA 1
ATOM 739 C C . GLY A 1 89 ? -5.537 -13.248 -27.819 1.00 92.31 89 GLY A C 1
ATOM 740 O O . GLY A 1 89 ? -5.867 -13.414 -28.992 1.00 92.31 89 GLY A O 1
ATOM 741 N N . ILE A 1 90 ? -6.194 -12.423 -27.000 1.00 94.44 90 ILE A N 1
ATOM 742 C CA . ILE A 1 90 ? -7.334 -11.593 -27.395 1.00 94.44 90 ILE A CA 1
ATOM 743 C C . ILE A 1 90 ? -6.880 -10.131 -27.407 1.00 94.44 90 ILE A C 1
ATOM 745 O O . ILE A 1 90 ? -6.785 -9.502 -26.353 1.00 94.44 90 ILE A O 1
ATOM 749 N N . ASP A 1 91 ? -6.610 -9.588 -28.594 1.00 94.31 91 ASP A N 1
ATOM 750 C CA . ASP A 1 91 ? -6.361 -8.154 -28.754 1.00 94.31 91 ASP A CA 1
ATOM 751 C C . ASP A 1 91 ? -7.697 -7.398 -28.744 1.00 94.31 91 ASP A C 1
ATOM 753 O O . ASP A 1 91 ? -8.603 -7.696 -29.524 1.00 94.31 91 ASP A O 1
ATOM 757 N N . LEU A 1 92 ? -7.833 -6.451 -27.816 1.00 92.81 92 LEU A N 1
ATOM 758 C CA . 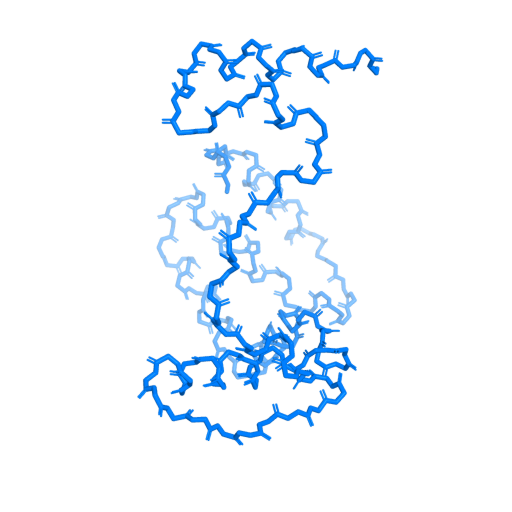LEU A 1 92 ? -9.016 -5.598 -27.685 1.00 92.81 92 LEU A CA 1
ATOM 759 C C . LEU A 1 92 ? -8.896 -4.301 -28.500 1.00 92.81 92 LEU A C 1
ATOM 761 O O . LEU A 1 92 ? -9.823 -3.495 -28.467 1.00 92.81 92 LEU A O 1
ATOM 765 N N . GLU A 1 93 ? -7.762 -4.084 -29.176 1.00 93.38 93 GLU A N 1
ATOM 766 C CA . GLU A 1 93 ? -7.466 -2.903 -30.000 1.00 93.38 93 GLU A CA 1
ATOM 767 C C . GLU A 1 93 ? -7.630 -1.574 -29.239 1.00 93.38 93 GLU A C 1
ATOM 769 O O . GLU A 1 93 ? -7.985 -0.540 -29.804 1.00 93.38 93 GLU A O 1
ATOM 774 N N . ILE A 1 94 ? -7.369 -1.598 -27.927 1.00 90.94 94 ILE A N 1
ATOM 775 C CA . ILE A 1 94 ? -7.434 -0.410 -27.076 1.00 90.94 94 ILE A CA 1
ATOM 776 C C . ILE A 1 94 ? -6.197 0.452 -27.317 1.00 90.94 94 ILE A C 1
ATOM 778 O O . ILE A 1 94 ? -5.069 0.027 -27.071 1.00 90.94 94 ILE A O 1
ATOM 782 N N . ASP A 1 95 ? -6.441 1.685 -27.744 1.00 94.31 95 ASP A N 1
ATOM 783 C CA . ASP A 1 95 ? -5.463 2.762 -27.781 1.00 94.31 95 ASP A CA 1
ATOM 784 C C . ASP A 1 95 ? -6.171 4.066 -27.400 1.00 94.31 95 ASP A C 1
ATOM 786 O O . ASP A 1 95 ? -7.033 4.568 -28.125 1.00 94.31 95 ASP A O 1
ATOM 790 N N . HIS A 1 96 ? -5.906 4.556 -26.192 1.00 91.06 96 HIS A N 1
ATOM 791 C CA . HIS A 1 96 ? -6.606 5.702 -25.620 1.00 91.06 96 HIS A CA 1
ATOM 792 C C . HIS A 1 96 ? -5.637 6.569 -24.818 1.00 91.06 96 HIS A C 1
ATOM 794 O O . HIS A 1 96 ? -4.712 6.051 -24.207 1.00 91.06 96 HIS A O 1
ATOM 800 N N . GLU A 1 97 ? -5.887 7.876 -24.727 1.00 89.94 97 GLU A N 1
ATOM 801 C CA . GLU A 1 97 ? -4.998 8.842 -24.054 1.00 89.94 97 GLU A CA 1
ATOM 802 C C . GLU A 1 97 ? -4.574 8.405 -22.638 1.00 89.94 97 GLU A C 1
ATOM 804 O O . GLU A 1 97 ? -3.401 8.462 -22.286 1.00 89.94 97 GLU A O 1
ATOM 809 N N . VAL A 1 98 ? -5.523 7.897 -21.845 1.00 87.00 98 VAL A N 1
ATOM 810 C CA . VAL A 1 98 ? -5.277 7.375 -20.484 1.00 87.00 98 VAL A CA 1
ATOM 811 C C . VAL A 1 98 ? -5.099 5.848 -20.410 1.00 87.00 98 VAL A C 1
ATOM 813 O O . VAL A 1 98 ? -5.002 5.287 -19.322 1.00 87.00 98 VAL A O 1
ATOM 816 N N . ALA A 1 99 ? -5.096 5.144 -21.540 1.00 89.62 99 ALA A N 1
ATOM 817 C CA . ALA A 1 99 ? -4.802 3.711 -21.634 1.00 89.62 99 ALA A CA 1
ATOM 818 C C . ALA A 1 99 ? -4.117 3.414 -22.983 1.00 89.62 99 ALA A C 1
ATOM 820 O O . ALA A 1 99 ? -4.715 2.765 -23.845 1.00 89.62 99 ALA A O 1
ATOM 821 N N . PRO A 1 100 ? -2.907 3.958 -23.195 1.00 94.75 100 PRO A N 1
ATOM 822 C CA . PRO A 1 100 ? -2.257 3.943 -24.498 1.00 94.75 100 PRO A CA 1
ATOM 823 C C . PRO A 1 100 ? -1.746 2.542 -24.835 1.00 94.75 100 PRO A C 1
ATOM 825 O O . PRO A 1 100 ? -1.388 1.763 -23.937 1.00 94.75 100 PRO A O 1
ATOM 828 N N . LYS A 1 101 ? -1.701 2.217 -26.130 1.00 94.75 101 LYS A N 1
ATOM 829 C CA . LYS A 1 101 ? -1.330 0.877 -26.600 1.00 94.75 101 LYS A CA 1
ATOM 830 C C . LYS A 1 101 ? 0.061 0.448 -26.126 1.00 94.75 101 LYS A C 1
ATOM 832 O O . LYS A 1 101 ? 0.251 -0.718 -25.790 1.00 94.75 101 LYS A O 1
ATOM 837 N N . GLU A 1 102 ? 1.009 1.375 -26.011 1.00 93.94 102 GLU A N 1
ATOM 838 C CA . GLU A 1 102 ? 2.378 1.126 -25.538 1.00 93.94 102 GLU A CA 1
ATOM 839 C C . GLU A 1 102 ? 2.410 0.616 -24.095 1.00 93.94 102 GLU A C 1
ATOM 841 O O . GLU A 1 102 ? 3.261 -0.192 -23.731 1.00 93.94 102 GLU A O 1
ATOM 846 N N . LEU A 1 103 ? 1.464 1.062 -23.262 1.00 93.31 103 LEU A N 1
ATOM 847 C CA . LEU A 1 103 ? 1.334 0.562 -21.898 1.00 93.31 103 LEU A CA 1
ATOM 848 C C . LEU A 1 103 ? 0.560 -0.747 -21.831 1.00 93.31 103 LEU A C 1
ATOM 850 O O . LEU A 1 103 ? 0.659 -1.413 -20.809 1.00 93.31 103 LEU A O 1
ATOM 854 N N . ILE A 1 104 ? -0.185 -1.140 -22.866 1.00 95.88 104 ILE A N 1
ATOM 855 C CA . ILE A 1 104 ? -0.924 -2.410 -22.932 1.00 95.88 104 ILE A CA 1
ATOM 856 C C . ILE A 1 104 ? -0.061 -3.517 -23.536 1.00 95.88 104 ILE A C 1
ATOM 858 O O . ILE A 1 104 ? -0.144 -4.645 -23.052 1.00 95.88 104 ILE A O 1
ATOM 862 N N . ASP A 1 105 ? 0.820 -3.198 -24.483 1.00 95.12 105 ASP A N 1
ATOM 863 C CA . ASP A 1 105 ? 1.709 -4.158 -25.137 1.00 95.12 105 ASP A CA 1
ATOM 864 C C . ASP A 1 105 ? 2.457 -5.043 -24.119 1.00 95.12 105 ASP A C 1
ATOM 866 O O . ASP A 1 105 ? 2.902 -4.598 -23.052 1.00 95.12 105 ASP A O 1
ATOM 870 N N . ILE A 1 106 ? 2.507 -6.338 -24.424 1.00 93.75 106 ILE A N 1
ATOM 871 C CA . ILE A 1 106 ? 3.165 -7.375 -23.618 1.00 93.75 106 ILE A CA 1
ATOM 872 C C . ILE A 1 106 ? 4.306 -8.048 -24.381 1.00 93.75 106 ILE A C 1
ATOM 874 O O . ILE A 1 106 ? 4.884 -9.013 -23.879 1.00 93.75 106 ILE A O 1
ATOM 878 N N . THR A 1 107 ? 4.618 -7.570 -25.587 1.00 93.31 107 THR A N 1
ATOM 879 C CA . THR A 1 107 ? 5.743 -8.055 -26.379 1.00 93.31 107 THR A CA 1
ATOM 880 C C . THR A 1 107 ? 7.030 -7.853 -25.577 1.00 93.31 107 THR A C 1
ATOM 882 O O . THR A 1 107 ? 7.336 -6.722 -25.190 1.00 93.31 107 THR A O 1
ATOM 885 N N . PRO A 1 108 ? 7.787 -8.924 -25.274 1.00 90.44 108 PRO A N 1
ATOM 886 C CA . PRO A 1 108 ? 9.065 -8.776 -24.599 1.00 90.44 108 PRO A CA 1
ATOM 887 C C . PRO A 1 108 ? 10.001 -7.902 -25.429 1.00 90.44 108 PRO A C 1
ATOM 889 O O . PRO A 1 108 ? 10.039 -8.007 -26.656 1.00 90.44 108 PRO A O 1
ATOM 892 N N . LEU A 1 109 ? 10.785 -7.065 -24.756 1.00 87.44 109 LEU A N 1
ATOM 893 C CA . LEU A 1 109 ? 11.856 -6.339 -25.425 1.00 87.44 109 LEU A CA 1
ATOM 894 C C . LEU A 1 109 ? 12.916 -7.332 -25.914 1.00 87.44 109 LEU A C 1
ATOM 896 O O . LEU A 1 109 ? 13.184 -8.336 -25.255 1.00 87.44 109 LEU A O 1
ATOM 900 N N . GLU A 1 110 ? 13.559 -7.020 -27.042 1.00 90.94 110 GLU A N 1
ATOM 901 C CA . GLU A 1 110 ? 14.694 -7.805 -27.551 1.00 90.94 110 GLU A CA 1
ATOM 902 C C . GLU A 1 110 ? 15.838 -7.851 -26.526 1.00 90.94 110 GLU A C 1
ATOM 904 O O . GLU A 1 110 ? 16.495 -8.877 -26.346 1.00 90.94 110 GLU A O 1
ATOM 909 N N . LYS A 1 111 ? 16.041 -6.738 -25.815 1.00 87.81 111 LYS A N 1
ATOM 910 C CA . LYS A 1 111 ? 17.016 -6.591 -24.740 1.00 87.81 111 LYS A CA 1
ATOM 911 C C . LYS A 1 111 ? 16.466 -5.647 -23.675 1.00 87.81 111 LYS A C 1
ATOM 913 O O . LYS A 1 111 ? 15.919 -4.594 -23.993 1.00 87.81 111 LYS A O 1
ATOM 918 N N . TYR A 1 112 ? 16.661 -6.013 -22.414 1.00 84.06 112 TYR A N 1
ATOM 919 C CA . TYR A 1 112 ? 16.442 -5.129 -21.274 1.00 84.06 112 TYR A CA 1
ATOM 920 C C . TYR A 1 112 ? 17.776 -4.465 -20.935 1.00 84.06 112 TYR A C 1
ATOM 922 O O . TYR A 1 112 ? 18.764 -5.158 -20.697 1.00 84.06 112 TYR A O 1
ATOM 930 N N . GLU A 1 113 ? 17.830 -3.137 -20.986 1.00 84.81 113 GLU A N 1
ATOM 931 C CA . GLU A 1 113 ? 19.024 -2.381 -20.609 1.00 84.81 113 GLU A CA 1
ATOM 932 C C . GLU A 1 113 ? 18.856 -1.812 -19.207 1.00 84.81 113 GLU A C 1
ATOM 934 O O . GLU A 1 113 ? 17.804 -1.253 -18.898 1.00 84.81 113 GLU A O 1
ATOM 939 N N . ASP A 1 114 ? 19.898 -1.913 -18.383 1.00 82.69 114 ASP A N 1
ATOM 940 C CA . ASP A 1 114 ? 19.948 -1.206 -17.109 1.00 82.69 114 ASP A CA 1
ATOM 941 C C . ASP A 1 114 ? 20.159 0.291 -17.379 1.00 82.69 114 ASP A C 1
ATOM 943 O O . ASP A 1 114 ? 21.243 0.694 -17.825 1.00 82.69 114 ASP A O 1
ATOM 947 N N . PRO A 1 115 ? 19.145 1.144 -17.130 1.00 83.25 115 PRO A N 1
ATOM 948 C CA . PRO A 1 115 ? 19.208 2.553 -17.515 1.00 83.25 115 PRO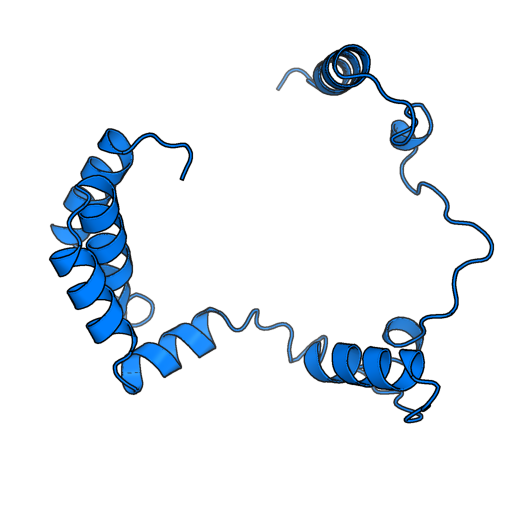 A CA 1
ATOM 949 C C . PRO A 1 115 ? 20.142 3.359 -16.606 1.00 83.25 115 PRO A C 1
ATOM 951 O O . PRO A 1 115 ?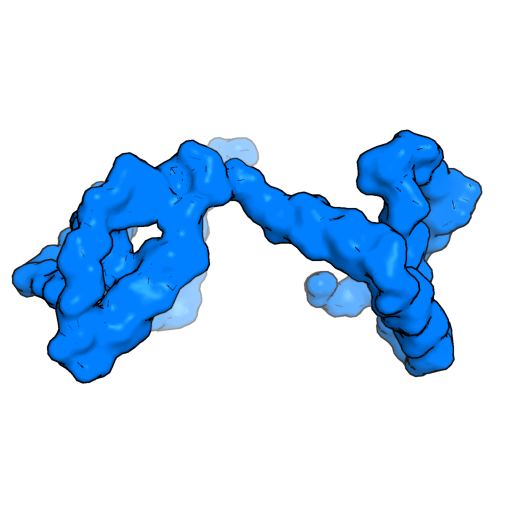 20.485 4.499 -16.913 1.00 83.25 115 PRO A O 1
ATOM 954 N N . TYR A 1 116 ? 20.539 2.779 -15.476 1.00 82.62 116 TYR A N 1
ATOM 955 C CA . TYR A 1 116 ? 21.378 3.415 -14.481 1.00 82.62 116 TYR A CA 1
ATOM 956 C C . TYR A 1 116 ? 22.782 2.829 -14.526 1.00 82.62 116 TYR A C 1
ATOM 958 O O . TYR A 1 116 ? 22.961 1.628 -14.339 1.00 82.62 116 TYR A O 1
ATOM 966 N N . ASP A 1 117 ? 23.787 3.687 -14.709 1.00 83.25 117 ASP A N 1
ATOM 967 C CA . ASP A 1 117 ? 25.185 3.253 -14.794 1.00 83.25 117 ASP A CA 1
ATOM 968 C C . ASP A 1 117 ? 25.628 2.449 -13.565 1.00 83.25 117 ASP A C 1
ATOM 970 O O . ASP A 1 117 ? 26.325 1.453 -13.710 1.00 83.25 117 ASP A O 1
ATOM 974 N N . PHE A 1 118 ? 25.141 2.800 -12.372 1.00 78.25 118 PHE A N 1
ATOM 975 C CA . PHE 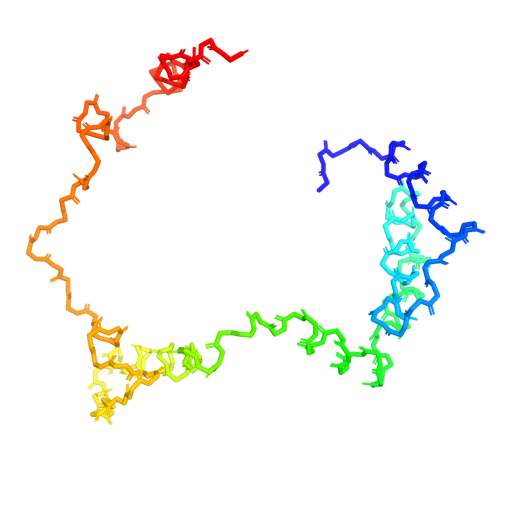A 1 118 ? 25.481 2.090 -11.136 1.00 78.25 118 PHE A CA 1
ATOM 976 C C . PHE A 1 118 ? 24.952 0.652 -11.051 1.00 78.25 118 PHE A C 1
ATOM 978 O O . PHE A 1 118 ? 25.450 -0.130 -10.243 1.00 78.25 118 PHE A O 1
ATOM 985 N N . MET A 1 119 ? 23.926 0.308 -11.834 1.00 77.81 119 MET A N 1
ATOM 986 C CA . MET A 1 119 ? 23.393 -1.056 -11.894 1.00 77.81 119 MET A CA 1
ATOM 987 C C . MET A 1 119 ? 24.259 -1.950 -12.785 1.00 77.81 119 MET A C 1
ATOM 989 O O . MET A 1 119 ? 24.230 -3.163 -12.635 1.00 77.81 119 MET A O 1
ATOM 993 N N . LYS A 1 120 ? 25.073 -1.371 -13.677 1.00 80.31 120 LYS A N 1
ATOM 994 C CA . LYS A 1 120 ? 25.928 -2.133 -14.602 1.00 80.31 120 LYS A CA 1
ATOM 995 C C . LYS A 1 120 ? 27.085 -2.836 -13.893 1.00 80.31 120 LYS A C 1
ATOM 997 O O . LYS A 1 120 ? 27.551 -3.868 -14.366 1.00 80.31 120 LYS A O 1
ATOM 1002 N N . ASP A 1 121 ? 27.523 -2.298 -12.756 1.00 76.31 121 ASP A N 1
ATOM 1003 C CA . ASP A 1 121 ? 28.600 -2.864 -11.936 1.00 76.31 121 ASP A CA 1
ATOM 1004 C C . ASP A 1 121 ? 28.105 -3.987 -11.001 1.00 76.31 121 ASP A C 1
ATOM 1006 O O . ASP A 1 121 ? 28.873 -4.513 -10.193 1.00 76.31 121 ASP A O 1
ATOM 1010 N N . PHE A 1 122 ? 26.815 -4.337 -11.073 1.00 73.62 122 PHE A N 1
ATOM 1011 C CA . PHE A 1 122 ? 26.143 -5.158 -10.076 1.00 73.62 122 PHE A CA 1
ATOM 1012 C C . PHE A 1 122 ? 25.121 -6.118 -10.702 1.00 73.62 122 PHE A C 1
ATOM 1014 O O . PHE A 1 122 ? 24.025 -5.722 -11.086 1.00 73.62 122 PHE A O 1
ATOM 1021 N N . ASP A 1 123 ? 25.449 -7.410 -10.756 1.00 80.31 123 ASP A N 1
ATOM 1022 C CA . ASP A 1 123 ? 24.531 -8.430 -11.274 1.00 80.31 123 ASP A CA 1
ATOM 1023 C C . ASP A 1 123 ? 23.599 -8.963 -10.169 1.00 80.31 123 ASP A C 1
ATOM 1025 O O . ASP A 1 123 ? 24.000 -9.747 -9.302 1.00 80.31 123 ASP A O 1
ATOM 1029 N N . LEU A 1 124 ? 22.322 -8.566 -10.233 1.00 77.56 124 LEU A N 1
ATOM 1030 C CA . LEU A 1 124 ? 21.263 -9.010 -9.317 1.00 77.56 124 LEU A CA 1
ATOM 1031 C C . LEU A 1 124 ? 21.042 -10.529 -9.313 1.00 77.56 124 LEU A C 1
ATOM 1033 O O . LEU A 1 124 ? 20.548 -11.060 -8.318 1.00 77.56 124 LEU A O 1
ATOM 1037 N N . ALA A 1 125 ? 21.369 -11.234 -10.399 1.00 81.50 125 ALA A N 1
ATOM 1038 C CA . ALA A 1 125 ? 21.178 -12.678 -10.488 1.00 81.50 125 ALA A CA 1
ATOM 1039 C C . ALA A 1 125 ? 22.253 -13.457 -9.718 1.00 81.50 125 ALA A C 1
ATOM 1041 O O . ALA A 1 125 ? 21.997 -14.576 -9.267 1.00 81.50 125 ALA A O 1
ATOM 1042 N N . THR A 1 126 ? 23.446 -12.879 -9.559 1.00 85.88 126 THR A N 1
ATOM 1043 C CA . THR A 1 126 ? 24.601 -13.562 -8.957 1.00 85.88 126 THR A CA 1
ATOM 1044 C C . THR A 1 126 ? 25.076 -12.949 -7.645 1.00 85.88 126 THR A C 1
ATOM 1046 O O . THR A 1 126 ? 25.941 -13.533 -6.994 1.00 85.88 126 THR A O 1
ATOM 1049 N N . VAL A 1 127 ? 24.533 -11.797 -7.244 1.00 86.19 127 VAL A N 1
ATOM 1050 C CA . VAL A 1 127 ? 24.981 -11.076 -6.050 1.00 86.19 127 VAL A CA 1
ATOM 1051 C C . VAL A 1 127 ? 24.858 -11.914 -4.772 1.00 86.19 127 VAL A C 1
ATOM 1053 O O . VAL A 1 127 ? 23.813 -12.480 -4.442 1.00 86.19 127 VAL A O 1
ATOM 1056 N N . THR A 1 128 ? 25.932 -11.946 -3.987 1.00 87.75 128 THR A N 1
ATOM 1057 C CA . THR A 1 128 ? 25.926 -12.524 -2.643 1.00 87.75 128 THR A CA 1
ATOM 1058 C C . THR A 1 128 ? 25.463 -11.513 -1.584 1.00 87.75 128 THR A C 1
ATOM 1060 O O . THR A 1 128 ? 25.652 -10.306 -1.734 1.00 87.75 128 THR A O 1
ATOM 1063 N N . PRO A 1 129 ? 24.948 -11.961 -0.421 1.00 88.69 129 PRO A N 1
ATOM 1064 C CA . PRO A 1 129 ? 24.593 -11.053 0.676 1.00 88.69 129 PRO A CA 1
ATOM 1065 C C . PRO A 1 129 ? 25.738 -10.138 1.143 1.00 88.69 129 PRO A C 1
ATOM 1067 O O . PRO A 1 129 ? 25.493 -9.057 1.678 1.00 88.69 129 PRO A O 1
ATOM 1070 N N . LYS A 1 130 ? 26.994 -10.571 0.962 1.00 88.38 130 LYS A N 1
ATOM 1071 C CA . LYS A 1 130 ? 28.180 -9.773 1.283 1.00 88.38 130 LYS A CA 1
ATOM 1072 C C . LYS A 1 130 ? 28.376 -8.649 0.264 1.00 88.38 130 LYS A C 1
ATOM 1074 O O . LYS A 1 130 ? 28.488 -7.501 0.677 1.00 88.38 130 LYS A O 1
ATOM 1079 N N . GLU A 1 131 ? 28.365 -8.976 -1.026 1.00 84.00 131 GLU A N 1
ATOM 1080 C CA . GLU A 1 131 ? 28.498 -7.998 -2.115 1.00 84.00 131 GLU A CA 1
ATOM 1081 C C . GLU A 1 131 ? 27.348 -6.990 -2.101 1.00 84.00 131 GLU A C 1
ATOM 1083 O O . GLU A 1 131 ? 27.581 -5.798 -2.267 1.00 84.00 131 GLU A O 1
ATOM 1088 N N . TRP A 1 132 ? 26.125 -7.437 -1.790 1.00 83.69 132 TRP A N 1
ATOM 1089 C CA . TRP A 1 132 ? 24.976 -6.552 -1.586 1.00 83.69 132 TRP A CA 1
ATOM 1090 C C . TRP A 1 132 ? 25.251 -5.511 -0.497 1.00 83.69 132 TRP A C 1
ATOM 1092 O O . TRP A 1 132 ? 25.037 -4.317 -0.691 1.00 83.69 132 TRP A O 1
ATOM 1102 N N . LYS A 1 133 ? 25.765 -5.957 0.655 1.00 84.56 133 LYS A N 1
ATOM 1103 C CA . LYS A 1 133 ? 26.067 -5.079 1.789 1.00 84.56 133 LYS A CA 1
ATOM 1104 C C . LYS A 1 133 ? 27.241 -4.143 1.494 1.00 84.56 133 LYS A C 1
ATOM 1106 O O . LYS A 1 133 ? 27.253 -3.011 1.964 1.00 84.56 133 LYS A O 1
ATOM 1111 N N . GLU A 1 134 ? 28.244 -4.603 0.756 1.00 85.19 134 GLU A N 1
ATOM 1112 C CA . GLU A 1 134 ? 29.376 -3.774 0.325 1.00 85.19 134 GLU A CA 1
ATOM 1113 C C . GLU A 1 134 ? 28.933 -2.703 -0.680 1.00 85.19 134 GLU A C 1
ATOM 1115 O O . GLU A 1 134 ? 29.286 -1.536 -0.511 1.00 85.19 134 GLU A O 1
ATOM 1120 N N . TRP A 1 135 ? 28.083 -3.065 -1.644 1.00 79.94 135 TRP A N 1
ATOM 1121 C CA . TRP A 1 135 ? 27.466 -2.135 -2.587 1.00 79.94 135 TRP A CA 1
ATOM 1122 C C . TRP A 1 135 ? 26.587 -1.101 -1.871 1.00 79.94 135 TRP A C 1
ATOM 1124 O O . TRP A 1 135 ? 26.810 0.094 -2.048 1.00 79.94 135 TRP A O 1
ATOM 1134 N N . GLU A 1 136 ? 25.681 -1.517 -0.979 1.00 78.12 136 GLU A N 1
ATOM 1135 C CA . GLU A 1 136 ? 24.835 -0.608 -0.182 1.00 78.12 136 GLU A CA 1
ATOM 1136 C C . GLU A 1 136 ? 25.683 0.406 0.608 1.00 78.12 136 GLU A C 1
ATOM 1138 O O . GLU A 1 136 ? 25.379 1.598 0.644 1.00 78.12 136 GLU A O 1
ATOM 1143 N N . ASN A 1 137 ? 26.807 -0.042 1.176 1.00 79.38 137 ASN A N 1
ATOM 1144 C CA . ASN A 1 137 ? 27.730 0.833 1.896 1.00 79.38 137 ASN A CA 1
ATOM 1145 C C . ASN A 1 137 ? 28.545 1.762 0.987 1.00 79.38 137 ASN A C 1
ATOM 1147 O O . ASN A 1 137 ? 28.943 2.832 1.442 1.00 79.38 137 ASN A O 1
ATOM 1151 N N . SER A 1 138 ? 28.797 1.386 -0.271 1.00 74.75 138 SER A N 1
ATOM 1152 C CA . SER A 1 138 ? 29.516 2.235 -1.233 1.00 74.75 138 SER A CA 1
ATOM 1153 C C . SER A 1 138 ? 28.719 3.483 -1.635 1.00 74.75 138 SER A C 1
ATOM 1155 O O . SER A 1 138 ? 29.308 4.503 -1.988 1.00 74.75 138 SER A O 1
ATOM 1157 N N . TRP A 1 139 ? 27.389 3.423 -1.493 1.00 66.81 139 TRP A N 1
ATOM 1158 C CA . TRP A 1 139 ? 26.454 4.520 -1.760 1.00 66.81 139 TRP A CA 1
ATOM 1159 C C . TRP A 1 139 ? 26.040 5.303 -0.511 1.00 66.81 139 TRP A C 1
ATOM 1161 O O . TRP A 1 139 ? 25.256 6.246 -0.636 1.00 66.81 139 TRP A O 1
ATOM 1171 N N . ASN A 1 140 ? 26.585 4.986 0.675 1.00 59.81 140 ASN A N 1
ATOM 1172 C CA . ASN A 1 140 ? 26.506 5.875 1.838 1.00 59.81 140 ASN A CA 1
ATOM 1173 C C . ASN A 1 140 ? 27.379 7.112 1.578 1.00 59.81 140 ASN A C 1
ATOM 1175 O O . ASN A 1 140 ? 28.466 7.286 2.128 1.00 59.81 140 ASN A O 1
ATOM 1179 N N . LEU A 1 141 ? 26.883 7.975 0.694 1.00 55.66 141 LEU A N 1
ATOM 1180 C CA . LEU A 1 141 ? 27.292 9.358 0.576 1.00 55.66 141 LEU A CA 1
ATOM 1181 C C . LEU A 1 141 ? 27.160 9.961 1.971 1.00 55.66 141 LEU A C 1
ATOM 1183 O O . LEU A 1 141 ? 26.068 9.974 2.536 1.00 55.66 141 LEU A O 1
ATOM 1187 N N . ASN A 1 142 ? 28.283 10.413 2.527 1.00 50.22 142 ASN A N 1
ATOM 1188 C CA . ASN A 1 142 ? 28.304 11.254 3.716 1.00 50.22 142 ASN A CA 1
ATOM 1189 C C . ASN A 1 142 ? 27.290 12.399 3.524 1.00 50.22 142 ASN A C 1
ATOM 1191 O O . ASN A 1 142 ? 27.560 13.335 2.768 1.00 50.22 142 ASN A O 1
ATOM 1195 N N . LEU A 1 143 ? 26.134 12.288 4.178 1.00 42.03 143 LEU A N 1
ATOM 1196 C CA . LEU A 1 143 ? 25.166 13.357 4.413 1.00 42.03 143 LEU A CA 1
ATOM 1197 C C . LEU A 1 143 ? 25.241 13.743 5.887 1.00 42.03 143 LEU A C 1
ATOM 1199 O O . LEU A 1 143 ? 25.219 12.820 6.734 1.00 42.03 143 LEU A O 1
#

pLDDT: mean 86.17, std 10.53, range [42.03, 96.56]

Radius of gyration: 23.14 Å; chains: 1; bounding box: 51×32×53 Å

Sequence (143 aa):
IRGDFEEVKKRCNAYLKNPLKDSYYKYGELHYEFLGALADKDIDGMKKAINGMMEQKVARKFSNDNNPNYEFYLHVYVIIYAKIALYHGIDLEIDHEVAPKELIDITPLEKYEDPYDFMKDFDLATVTPKEWKEWENSWNLNL

Foldseek 3Di:
DVPPLVVLLVVLVVCLVPPDPDPLCPLVNLVSQLSNCVSVVNPVSNVVSVVVCPPPVNVVSVVVVPPPPCCVQAVVVVLVVQLVCVVVVHHPVDDDRRNHVVSNDPPDDPDDDDPDPLCVVDDPVDDDPVNVVVSVVVPPDPD

Secondary structure (DSSP, 8-state):
--S-HHHHHHHHHHHHHS---SGGGTTHHHHHHHHHHHHTT-HHHHHHHHHHHHSHHHHHHHHHHT--S-TTT--HHHHHHHHHHHHTT------BTTB-HHHH--PPPS----SSHHHHT--TTT--HHHHHHHHHHT----